Protein AF-A0A5C4M3I1-F1 (afdb_monomer_lite)

Organism: NCBI:txid2547244

Structure (mmCIF, N/CA/C/O backbone):
data_AF-A0A5C4M3I1-F1
#
_entry.id   AF-A0A5C4M3I1-F1
#
loop_
_atom_site.group_PDB
_atom_site.id
_atom_site.type_symbol
_atom_site.label_atom_id
_atom_site.label_alt_id
_atom_site.label_comp_id
_atom_site.label_asym_id
_atom_site.label_entity_id
_atom_site.label_seq_id
_a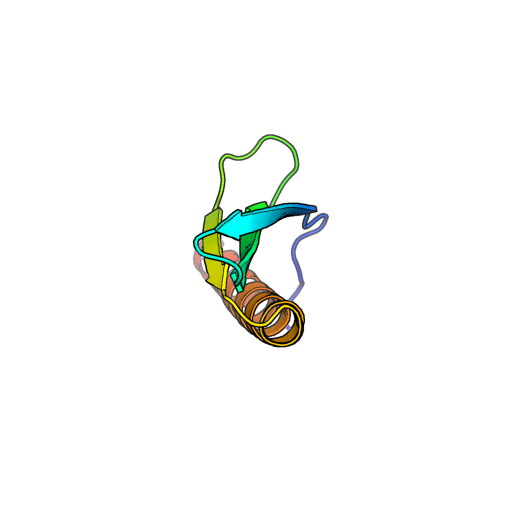tom_site.pdbx_PDB_ins_code
_atom_site.Cartn_x
_atom_site.Cartn_y
_atom_site.Cartn_z
_atom_site.occupancy
_atom_site.B_iso_or_equiv
_atom_site.auth_seq_id
_atom_site.auth_comp_id
_atom_site.auth_asym_id
_atom_site.auth_atom_id
_atom_site.pdbx_PDB_model_num
ATOM 1 N N . MET A 1 1 ? 27.083 -11.387 -6.912 1.00 49.19 1 MET A N 1
ATOM 2 C CA . MET A 1 1 ? 26.796 -10.335 -5.914 1.00 49.19 1 MET A CA 1
ATOM 3 C C . MET A 1 1 ? 25.615 -9.566 -6.474 1.00 49.19 1 MET A C 1
ATOM 5 O O . MET A 1 1 ? 25.788 -8.956 -7.516 1.00 49.19 1 MET A O 1
ATOM 9 N N . VAL A 1 2 ? 24.422 -9.718 -5.892 1.00 52.91 2 VAL A N 1
ATOM 10 C CA . VAL A 1 2 ? 23.178 -9.123 -6.417 1.00 52.91 2 VAL A CA 1
ATOM 11 C C . VAL A 1 2 ? 23.295 -7.602 -6.338 1.00 52.91 2 VAL A C 1
ATOM 13 O O . VAL A 1 2 ? 23.524 -7.083 -5.242 1.00 52.91 2 VAL A O 1
ATOM 16 N N . ARG A 1 3 ? 23.188 -6.889 -7.465 1.00 54.62 3 ARG A N 1
ATOM 17 C CA . ARG A 1 3 ? 23.070 -5.426 -7.431 1.00 54.62 3 ARG A CA 1
ATOM 18 C C . ARG A 1 3 ? 21.601 -5.069 -7.212 1.00 54.62 3 ARG A C 1
ATOM 20 O O . ARG A 1 3 ? 20.761 -5.527 -7.981 1.00 54.62 3 ARG A O 1
ATOM 27 N N . PRO A 1 4 ? 21.265 -4.294 -6.170 1.00 58.06 4 PRO A N 1
ATOM 28 C CA . PRO A 1 4 ? 19.928 -3.736 -6.063 1.00 58.06 4 PRO A CA 1
ATOM 29 C C . PRO A 1 4 ? 19.675 -2.764 -7.231 1.00 58.06 4 PRO A C 1
ATOM 31 O O . PRO A 1 4 ? 20.640 -2.229 -7.787 1.00 58.06 4 PRO A O 1
ATOM 34 N N . PRO A 1 5 ? 18.404 -2.521 -7.596 1.00 62.44 5 PRO A N 1
ATOM 35 C CA . PRO A 1 5 ? 18.062 -1.503 -8.588 1.00 62.44 5 PRO A CA 1
ATOM 36 C C . PRO A 1 5 ? 18.639 -0.136 -8.192 1.00 62.44 5 PRO A C 1
ATOM 38 O O . PRO A 1 5 ? 18.695 0.188 -7.003 1.00 62.44 5 PRO A O 1
ATOM 41 N N . GLU A 1 6 ? 19.053 0.666 -9.182 1.00 63.97 6 GLU A N 1
ATOM 42 C CA . GLU A 1 6 ? 19.669 1.987 -8.955 1.00 63.97 6 GLU A CA 1
ATOM 43 C C . GLU A 1 6 ? 18.765 2.934 -8.151 1.00 63.97 6 GLU A C 1
ATOM 45 O O . GLU A 1 6 ? 19.272 3.751 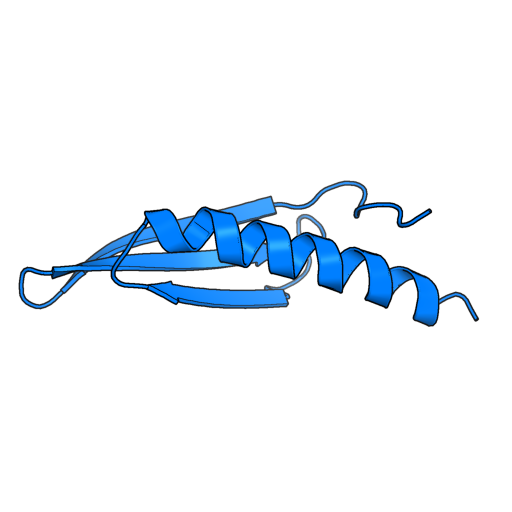-7.381 1.00 63.97 6 GLU A O 1
ATOM 50 N N . ALA A 1 7 ? 17.437 2.810 -8.281 1.00 62.81 7 ALA A N 1
ATOM 51 C CA . ALA A 1 7 ? 16.485 3.622 -7.530 1.00 62.81 7 ALA A CA 1
ATOM 52 C C . ALA A 1 7 ? 15.125 2.930 -7.334 1.00 62.81 7 ALA A C 1
ATOM 54 O O . ALA A 1 7 ? 14.222 3.090 -8.145 1.00 62.81 7 ALA A O 1
ATOM 55 N N . ALA A 1 8 ? 14.925 2.246 -6.205 1.00 69.00 8 ALA A N 1
ATOM 56 C CA . ALA A 1 8 ? 13.597 1.774 -5.811 1.00 69.00 8 ALA A CA 1
ATOM 57 C C . ALA A 1 8 ? 12.809 2.866 -5.064 1.00 69.00 8 ALA A C 1
ATOM 59 O O . ALA A 1 8 ? 13.320 3.496 -4.135 1.00 69.00 8 ALA A O 1
ATOM 60 N N . ALA A 1 9 ? 11.538 3.044 -5.418 1.00 74.44 9 ALA A N 1
ATOM 61 C CA . ALA A 1 9 ? 10.582 3.872 -4.690 1.00 74.44 9 ALA A CA 1
ATOM 62 C C . ALA A 1 9 ? 9.384 3.030 -4.235 1.00 74.44 9 ALA A C 1
ATOM 64 O O . ALA A 1 9 ? 9.047 2.008 -4.829 1.00 74.44 9 ALA A O 1
ATOM 65 N N . PHE A 1 10 ? 8.699 3.459 -3.179 1.00 77.31 10 PHE A N 1
ATOM 66 C CA . PHE A 1 10 ? 7.431 2.856 -2.785 1.00 77.31 10 PHE A CA 1
ATOM 67 C C . PHE A 1 10 ? 6.447 3.925 -2.321 1.00 77.31 10 PHE A C 1
ATOM 69 O O . PHE A 1 10 ? 6.831 4.968 -1.794 1.00 77.31 10 PHE A O 1
ATOM 76 N N . LEU A 1 11 ? 5.161 3.656 -2.521 1.00 82.31 11 LEU A N 1
ATOM 77 C CA . LEU A 1 11 ? 4.061 4.489 -2.051 1.00 82.31 11 LEU A CA 1
ATOM 78 C C . LEU A 1 11 ? 3.292 3.727 -0.980 1.00 82.31 11 LEU A C 1
ATOM 80 O O . LEU A 1 11 ? 2.849 2.604 -1.225 1.00 82.31 11 LEU A O 1
ATOM 84 N N . VAL A 1 12 ? 3.096 4.351 0.181 1.00 83.25 12 VAL A N 1
ATOM 85 C CA . VAL A 1 12 ? 2.251 3.813 1.254 1.00 83.25 12 VAL A CA 1
ATOM 86 C C . VAL A 1 12 ? 0.991 4.652 1.363 1.00 83.25 12 VAL A C 1
ATOM 88 O O . VAL A 1 12 ? 1.051 5.870 1.516 1.00 83.25 12 VAL A O 1
ATOM 91 N N . ARG A 1 13 ? -0.162 3.989 1.321 1.00 87.50 13 ARG A N 1
ATOM 92 C CA . ARG A 1 13 ? -1.455 4.583 1.659 1.00 87.50 13 ARG A CA 1
ATOM 93 C C . ARG A 1 13 ? -2.014 3.849 2.866 1.00 87.50 13 ARG A C 1
ATOM 95 O O . ARG A 1 13 ? -2.253 2.653 2.765 1.00 87.50 13 ARG A O 1
ATOM 102 N N . ALA A 1 14 ? -2.241 4.553 3.968 1.00 88.50 14 ALA A N 1
ATOM 103 C CA . ALA A 1 14 ? -2.917 4.013 5.144 1.00 88.50 14 ALA A CA 1
ATOM 104 C C . ALA A 1 14 ? -4.331 4.597 5.265 1.00 88.50 14 ALA A C 1
ATOM 106 O O . ALA A 1 14 ? -4.546 5.766 4.938 1.00 88.50 14 ALA A O 1
ATOM 107 N N . TRP A 1 15 ? -5.294 3.787 5.693 1.00 91.25 15 TRP A N 1
ATOM 108 C CA . TRP A 1 15 ? -6.678 4.194 5.940 1.00 91.25 15 TRP A CA 1
ATOM 109 C C . TRP A 1 15 ? -7.311 3.310 7.017 1.00 91.25 15 TRP A C 1
ATOM 111 O O . TRP A 1 15 ? -6.788 2.248 7.336 1.00 91.25 15 TRP A O 1
ATOM 121 N N . TYR A 1 16 ? -8.434 3.748 7.580 1.00 89.75 16 TYR A N 1
ATOM 122 C CA . TYR A 1 16 ? -9.249 2.915 8.464 1.00 89.75 16 TYR A CA 1
ATOM 123 C C . TYR A 1 16 ? -10.411 2.310 7.677 1.00 89.75 16 TYR A C 1
ATOM 125 O O . TYR A 1 16 ? -11.074 3.016 6.917 1.00 89.75 16 TYR A O 1
ATOM 133 N N . GLU A 1 17 ? -10.656 1.020 7.871 1.00 92.50 17 GLU A N 1
ATOM 134 C CA . GLU A 1 17 ? -11.772 0.266 7.294 1.00 92.50 17 GLU A CA 1
ATOM 135 C C . GLU A 1 17 ? -12.345 -0.635 8.391 1.00 92.50 17 GLU A C 1
ATOM 137 O O . GLU A 1 17 ? -11.595 -1.361 9.042 1.00 92.50 17 GLU A O 1
ATOM 142 N N . ASP A 1 18 ? -13.647 -0.518 8.667 1.00 94.00 18 ASP A N 1
ATOM 143 C CA . ASP A 1 18 ? -14.341 -1.260 9.735 1.00 94.00 18 ASP A CA 1
ATOM 144 C C . ASP A 1 18 ? -13.665 -1.170 11.118 1.00 94.00 18 ASP A C 1
ATOM 146 O O . ASP A 1 18 ? -13.598 -2.130 11.884 1.00 94.00 18 ASP A O 1
ATOM 150 N N . GLY A 1 19 ? -13.121 0.007 11.445 1.00 91.88 19 GLY A N 1
ATOM 151 C CA . GLY A 1 19 ? -12.415 0.252 12.709 1.00 91.88 19 GLY A CA 1
ATOM 152 C C . GLY A 1 19 ? -11.016 -0.368 12.786 1.00 91.88 19 GLY A C 1
ATOM 153 O O . GLY A 1 19 ? -10.350 -0.237 13.812 1.00 91.88 19 GLY A O 1
ATOM 154 N N . GLN A 1 20 ? -10.541 -1.002 11.714 1.00 89.69 20 GLN A N 1
ATOM 155 C CA . GLN A 1 20 ? -9.202 -1.572 11.614 1.00 89.69 20 GLN A CA 1
ATOM 156 C C . GLN A 1 20 ? -8.304 -0.694 10.742 1.00 89.69 20 GLN A C 1
ATOM 158 O O . GLN A 1 20 ? -8.729 -0.169 9.711 1.00 89.69 20 GLN A O 1
ATOM 163 N N . LEU A 1 21 ? -7.042 -0.536 11.149 1.00 87.62 21 LEU A N 1
ATOM 164 C CA . LEU A 1 21 ? -6.036 0.122 10.322 1.00 87.62 21 LEU A CA 1
ATOM 165 C C . LEU A 1 21 ? -5.676 -0.795 9.148 1.00 87.62 21 LEU A C 1
ATOM 167 O O . LEU A 1 21 ? -5.346 -1.964 9.331 1.00 87.62 21 LEU A O 1
ATOM 171 N N . ARG A 1 22 ? -5.717 -0.247 7.938 1.00 87.25 22 ARG A N 1
ATOM 172 C CA . ARG A 1 22 ? -5.277 -0.884 6.699 1.00 87.25 22 ARG A CA 1
ATOM 173 C C . ARG A 1 22 ? -4.168 -0.054 6.078 1.00 87.25 22 ARG A C 1
ATOM 175 O O . ARG A 1 22 ? -4.196 1.176 6.112 1.00 87.25 22 ARG A O 1
ATOM 182 N N . ALA A 1 23 ? -3.208 -0.727 5.465 1.00 87.50 23 ALA A N 1
ATOM 183 C CA . ALA A 1 23 ? -2.175 -0.099 4.662 1.00 87.50 23 ALA A CA 1
ATOM 184 C C . ALA A 1 23 ? -2.044 -0.815 3.319 1.00 87.50 23 ALA A C 1
ATOM 186 O O . ALA A 1 23 ? -2.104 -2.040 3.244 1.00 87.50 23 ALA A O 1
ATOM 187 N N . ARG A 1 24 ? -1.832 -0.045 2.252 1.00 87.12 24 ARG A N 1
ATOM 188 C CA . ARG A 1 24 ? -1.449 -0.531 0.926 1.00 87.12 24 ARG A CA 1
ATOM 189 C C . ARG A 1 24 ? -0.102 0.028 0.554 1.00 87.12 24 ARG A C 1
ATOM 191 O O . ARG A 1 24 ? 0.082 1.244 0.566 1.00 87.12 24 ARG A O 1
ATOM 198 N N . ILE A 1 25 ? 0.787 -0.858 0.146 1.00 83.38 25 ILE A N 1
ATOM 199 C CA . ILE A 1 25 ? 2.098 -0.513 -0.376 1.00 83.38 25 ILE A CA 1
ATOM 200 C C . ILE A 1 25 ? 2.093 -0.780 -1.864 1.00 83.38 25 ILE A C 1
ATOM 202 O O . ILE A 1 25 ? 1.542 -1.778 -2.323 1.00 83.38 25 ILE A O 1
ATOM 206 N N . THR A 1 26 ? 2.691 0.122 -2.620 1.00 82.50 26 THR A N 1
ATOM 207 C CA . THR A 1 26 ? 2.932 -0.042 -4.050 1.00 82.50 26 THR A CA 1
ATOM 208 C C . THR A 1 26 ? 4.419 0.150 -4.297 1.00 82.50 26 THR A C 1
ATOM 210 O O . THR A 1 26 ? 4.946 1.208 -3.963 1.00 82.50 26 THR A O 1
ATOM 213 N N . TYR A 1 27 ? 5.084 -0.868 -4.837 1.00 78.44 27 TYR A N 1
ATOM 214 C CA . TYR A 1 27 ? 6.526 -0.869 -5.087 1.00 78.44 27 TYR A CA 1
ATOM 215 C C . TYR A 1 27 ? 6.834 -0.490 -6.543 1.00 78.44 27 TYR A C 1
ATOM 217 O O . TYR A 1 27 ? 6.162 -0.960 -7.468 1.00 78.44 27 TYR A O 1
ATOM 225 N N . LEU A 1 28 ? 7.849 0.353 -6.733 1.00 78.75 28 LEU A N 1
ATOM 226 C CA . LEU A 1 28 ? 8.310 0.901 -8.011 1.00 78.75 28 LEU A CA 1
ATOM 227 C C . LEU A 1 28 ? 9.823 0.658 -8.118 1.00 78.75 28 LEU A C 1
ATOM 229 O O . LEU A 1 28 ? 10.577 1.076 -7.242 1.00 78.75 28 LEU A O 1
ATOM 233 N N . VAL A 1 29 ? 10.265 -0.044 -9.163 1.00 72.19 29 VAL A N 1
ATOM 234 C CA . VAL A 1 29 ? 11.695 -0.354 -9.385 1.00 72.19 29 VAL A CA 1
ATOM 235 C C . VAL A 1 29 ? 12.422 0.822 -10.031 1.00 72.19 29 VAL A C 1
ATOM 237 O O . VAL A 1 29 ? 13.609 0.989 -9.790 1.00 72.19 29 VAL A O 1
ATOM 240 N N . GLU A 1 30 ? 11.700 1.645 -10.797 1.00 71.38 30 GLU A N 1
ATOM 241 C CA . GLU A 1 30 ? 12.205 2.877 -11.402 1.00 71.38 30 GLU A CA 1
ATOM 242 C C . GLU A 1 30 ? 11.138 3.984 -11.326 1.00 71.38 30 GLU A C 1
ATOM 244 O O . GLU A 1 30 ? 9.956 3.718 -11.588 1.00 71.38 30 GLU A O 1
ATOM 249 N N . PRO A 1 31 ? 11.504 5.237 -11.005 1.00 61.09 31 PRO A N 1
ATOM 250 C CA . PRO A 1 31 ? 10.569 6.358 -11.032 1.00 61.09 31 PRO A CA 1
ATOM 251 C C . PRO A 1 31 ? 9.936 6.526 -12.425 1.00 61.09 31 PRO A C 1
ATOM 253 O O . PRO A 1 31 ? 10.616 6.859 -13.388 1.00 61.09 31 PRO A O 1
ATOM 256 N N . GLY A 1 32 ? 8.622 6.307 -12.533 1.00 63.56 32 GLY A N 1
ATOM 257 C CA . GLY A 1 32 ? 7.873 6.428 -13.794 1.00 63.56 32 GLY A CA 1
ATOM 258 C C . GLY A 1 32 ? 7.599 5.104 -14.514 1.00 63.56 32 GLY A C 1
ATOM 259 O O . GLY A 1 32 ? 6.736 5.071 -15.391 1.00 63.56 32 GLY A O 1
ATOM 260 N N . SER A 1 33 ? 8.238 4.005 -14.100 1.00 62.84 33 SER A N 1
ATOM 261 C CA . SER A 1 33 ? 7.757 2.658 -14.426 1.00 62.84 33 SER A CA 1
ATOM 262 C C . SER A 1 33 ? 6.452 2.388 -13.662 1.00 62.84 33 SER A C 1
ATOM 264 O O . SER A 1 33 ? 6.243 2.894 -12.557 1.00 62.84 33 SER A O 1
ATOM 266 N N . GLY A 1 34 ? 5.517 1.652 -14.266 1.00 61.69 34 GLY A N 1
ATOM 267 C CA . GLY A 1 34 ? 4.276 1.260 -13.594 1.00 61.69 34 GLY A CA 1
ATOM 268 C C . GLY A 1 34 ? 4.533 0.443 -12.314 1.00 61.69 34 GLY A C 1
ATOM 269 O O . GLY A 1 34 ? 5.649 -0.012 -12.066 1.00 61.69 34 GLY A O 1
ATOM 270 N N . PRO A 1 35 ? 3.507 0.233 -11.472 1.00 65.88 35 PRO A N 1
ATOM 271 C CA . PRO A 1 35 ? 3.666 -0.522 -10.235 1.00 65.88 35 PRO A CA 1
ATOM 272 C C . PRO A 1 35 ? 4.071 -1.972 -10.518 1.00 65.88 35 PRO A C 1
ATOM 274 O O . PRO A 1 35 ? 3.372 -2.687 -11.232 1.00 65.88 35 PRO A O 1
ATOM 277 N N . HIS A 1 36 ? 5.169 -2.417 -9.907 1.00 71.88 36 HIS A N 1
ATOM 278 C CA . HIS A 1 36 ? 5.653 -3.794 -10.045 1.00 71.88 36 HIS A CA 1
ATOM 279 C C . HIS A 1 36 ? 4.970 -4.761 -9.076 1.00 71.88 36 HIS A C 1
ATOM 281 O O . HIS A 1 36 ? 4.812 -5.938 -9.385 1.00 71.88 36 HIS A O 1
ATOM 287 N N . ALA A 1 37 ? 4.579 -4.281 -7.895 1.00 73.06 37 ALA A N 1
ATOM 288 C CA . ALA A 1 37 ? 3.894 -5.086 -6.892 1.00 73.06 37 ALA A CA 1
ATOM 289 C C . ALA A 1 37 ? 3.025 -4.214 -5.982 1.00 73.06 37 ALA A C 1
ATOM 291 O O . ALA A 1 37 ? 3.339 -3.047 -5.721 1.00 73.06 37 ALA A O 1
ATOM 292 N N . GLN A 1 38 ? 1.941 -4.799 -5.473 1.00 77.75 38 GLN A N 1
ATOM 293 C CA . GLN A 1 38 ? 1.053 -4.167 -4.507 1.00 77.75 38 GLN A CA 1
ATOM 294 C C . GLN A 1 38 ? 0.707 -5.146 -3.386 1.00 77.75 38 GLN A C 1
ATOM 296 O O . GLN A 1 38 ? 0.354 -6.291 -3.648 1.00 77.75 38 GLN A O 1
ATOM 301 N N . VAL A 1 39 ? 0.798 -4.679 -2.141 1.00 80.31 39 VAL A N 1
ATOM 302 C CA . VAL A 1 39 ? 0.498 -5.470 -0.939 1.00 80.31 39 VAL A CA 1
ATOM 303 C C . VAL A 1 39 ? -0.459 -4.679 -0.058 1.00 80.31 39 VAL A C 1
ATOM 305 O O . VAL A 1 39 ? -0.247 -3.485 0.159 1.00 80.31 39 VAL A O 1
ATOM 308 N N . THR A 1 40 ? -1.501 -5.332 0.458 1.00 82.56 40 THR A N 1
ATOM 309 C CA . THR A 1 40 ? -2.410 -4.765 1.464 1.00 82.56 40 THR A CA 1
ATOM 310 C C . THR A 1 40 ? -2.302 -5.569 2.751 1.00 82.56 40 THR A C 1
ATOM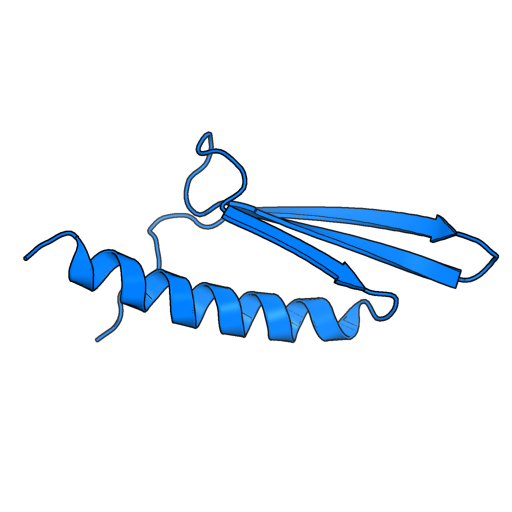 312 O O . THR A 1 40 ? -2.447 -6.786 2.724 1.00 82.56 40 THR A O 1
ATOM 315 N N . THR A 1 41 ? -2.059 -4.892 3.872 1.00 79.88 41 THR A N 1
ATOM 316 C CA . THR A 1 41 ? -1.938 -5.520 5.196 1.00 79.88 41 THR A CA 1
ATOM 317 C C . THR A 1 41 ? -2.691 -4.718 6.261 1.00 79.88 41 THR A C 1
ATOM 319 O O . THR A 1 41 ? -2.915 -3.513 6.111 1.00 79.88 41 THR A O 1
ATOM 322 N N . ALA A 1 42 ? -3.125 -5.408 7.317 1.00 81.25 42 ALA A N 1
ATOM 323 C CA . ALA A 1 42 ? -3.650 -4.801 8.542 1.00 81.25 42 ALA A CA 1
ATOM 324 C C . ALA A 1 42 ? -2.548 -4.505 9.574 1.00 81.25 42 ALA A C 1
ATOM 326 O O . ALA A 1 42 ? -2.800 -3.799 10.548 1.00 81.25 42 ALA A O 1
ATOM 327 N N . ASP A 1 43 ? -1.340 -5.036 9.367 1.00 79.94 43 ASP A N 1
ATOM 328 C CA . ASP A 1 43 ? -0.194 -4.839 10.247 1.00 79.94 43 ASP A CA 1
ATOM 329 C C . ASP A 1 43 ? 0.927 -4.079 9.509 1.00 79.94 43 ASP A C 1
ATOM 331 O O . ASP A 1 43 ? 1.642 -4.646 8.675 1.00 79.94 43 ASP A O 1
ATOM 335 N N . PRO A 1 44 ? 1.128 -2.787 9.826 1.00 67.62 44 PRO A N 1
ATOM 336 C CA . PRO A 1 44 ? 2.207 -1.979 9.271 1.00 67.62 44 PRO A CA 1
ATOM 337 C C . PRO A 1 44 ? 3.621 -2.547 9.501 1.00 67.62 44 PRO A C 1
ATOM 339 O O . PRO A 1 44 ? 4.553 -2.149 8.801 1.00 67.62 44 PRO A O 1
ATOM 342 N N . ALA A 1 45 ? 3.826 -3.464 10.450 1.00 73.50 45 ALA A N 1
ATOM 343 C CA . ALA A 1 45 ? 5.124 -4.105 10.654 1.00 73.50 45 ALA A CA 1
ATOM 344 C C . ALA A 1 45 ? 5.460 -5.124 9.547 1.00 73.50 45 ALA A C 1
ATOM 346 O O . ALA A 1 45 ? 6.633 -5.308 9.207 1.00 73.50 45 ALA A O 1
ATOM 347 N N . GLU A 1 46 ? 4.459 -5.736 8.903 1.00 78.62 46 GLU A N 1
ATOM 348 C CA . GLU A 1 46 ? 4.671 -6.676 7.790 1.00 78.62 46 GLU A CA 1
ATOM 349 C C . GLU A 1 46 ? 5.220 -6.007 6.526 1.00 78.62 46 GLU A C 1
ATOM 351 O O . GLU A 1 46 ? 5.756 -6.677 5.638 1.00 78.62 46 GLU A O 1
ATOM 356 N N . VAL A 1 47 ? 5.111 -4.681 6.455 1.00 71.00 47 VAL A N 1
ATOM 357 C CA . VAL A 1 47 ? 5.540 -3.852 5.327 1.00 71.00 47 VAL A CA 1
ATOM 358 C C . VAL A 1 47 ? 7.051 -3.925 5.119 1.00 71.00 47 VAL A C 1
ATOM 360 O O . VAL A 1 47 ? 7.513 -4.071 3.987 1.00 71.00 47 VAL A O 1
ATOM 363 N N . HIS A 1 48 ? 7.824 -3.872 6.209 1.00 70.12 48 HIS A N 1
ATOM 364 C CA . HIS A 1 48 ? 9.286 -3.959 6.154 1.00 70.12 48 HIS A CA 1
ATOM 365 C C . HIS A 1 48 ? 9.757 -5.314 5.619 1.00 70.12 48 HIS A C 1
ATOM 367 O O . HIS A 1 48 ? 10.686 -5.369 4.813 1.00 70.12 48 HIS A O 1
ATOM 373 N N . ARG A 1 49 ? 9.090 -6.398 6.030 1.00 78.19 49 ARG A N 1
ATOM 374 C CA . ARG A 1 49 ? 9.390 -7.761 5.577 1.00 78.19 49 ARG A CA 1
ATOM 375 C C . ARG A 1 49 ? 9.084 -7.936 4.089 1.00 78.19 49 ARG A C 1
ATOM 377 O O . ARG A 1 49 ? 9.970 -8.350 3.350 1.00 78.19 49 ARG A O 1
ATOM 384 N N . HIS A 1 50 ? 7.897 -7.526 3.638 1.00 75.00 50 HIS A N 1
ATOM 385 C CA . HIS A 1 50 ? 7.536 -7.591 2.216 1.00 75.00 50 HIS A CA 1
ATOM 386 C C . HIS A 1 50 ? 8.458 -6.744 1.333 1.00 75.00 50 HIS A C 1
ATOM 388 O O . HIS A 1 50 ? 8.826 -7.178 0.244 1.00 75.00 50 HIS A O 1
ATOM 394 N N . LEU A 1 51 ? 8.873 -5.558 1.797 1.00 71.56 51 LEU A N 1
ATOM 395 C CA . LEU A 1 51 ? 9.824 -4.725 1.058 1.00 71.56 51 LEU A CA 1
ATOM 396 C C . LEU A 1 51 ? 11.183 -5.424 0.921 1.00 71.56 51 LEU A C 1
ATOM 398 O O . LEU A 1 51 ? 11.752 -5.429 -0.167 1.00 71.56 51 LEU A O 1
ATOM 402 N N . ALA A 1 52 ? 11.695 -6.023 1.999 1.00 76.44 52 ALA A N 1
ATOM 403 C CA . ALA A 1 52 ? 12.966 -6.741 1.971 1.00 76.44 52 ALA A CA 1
ATOM 404 C C . ALA A 1 52 ? 12.914 -7.956 1.030 1.00 76.44 52 ALA A C 1
ATOM 406 O O . ALA A 1 52 ? 13.809 -8.136 0.205 1.00 76.44 52 ALA A O 1
ATOM 407 N N . GLU A 1 53 ? 11.847 -8.753 1.107 1.00 80.69 53 GLU A N 1
ATOM 408 C CA . GLU A 1 53 ? 11.616 -9.896 0.215 1.00 80.69 53 GLU A CA 1
ATOM 409 C C . GLU A 1 53 ? 11.526 -9.457 -1.251 1.00 80.69 53 GLU A C 1
ATOM 411 O O . GLU A 1 53 ? 12.167 -10.052 -2.121 1.00 80.69 53 GLU A O 1
ATOM 416 N N . TRP A 1 54 ? 10.795 -8.376 -1.526 1.00 75.44 54 TRP A N 1
ATOM 417 C CA . TRP A 1 54 ? 10.646 -7.838 -2.873 1.00 75.44 54 TRP A CA 1
ATOM 418 C C . TRP A 1 54 ? 11.961 -7.290 -3.435 1.00 75.44 54 TRP A C 1
ATOM 420 O O . TRP A 1 54 ? 12.318 -7.630 -4.559 1.00 75.44 54 TRP A O 1
ATOM 430 N N . LEU A 1 55 ? 12.727 -6.514 -2.658 1.00 71.38 55 LEU A N 1
ATOM 431 C CA . LEU A 1 55 ? 14.047 -6.021 -3.076 1.00 71.38 55 LEU A CA 1
ATOM 432 C C . LEU A 1 55 ? 15.016 -7.178 -3.366 1.00 71.38 55 LEU A C 1
ATOM 434 O O . LEU A 1 55 ? 15.767 -7.128 -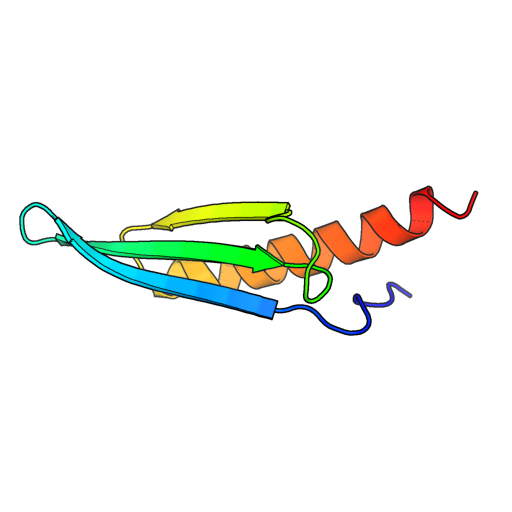4.341 1.00 71.38 55 LEU A O 1
ATOM 438 N N . HIS A 1 56 ? 14.972 -8.243 -2.559 1.00 74.12 56 HIS A N 1
ATOM 4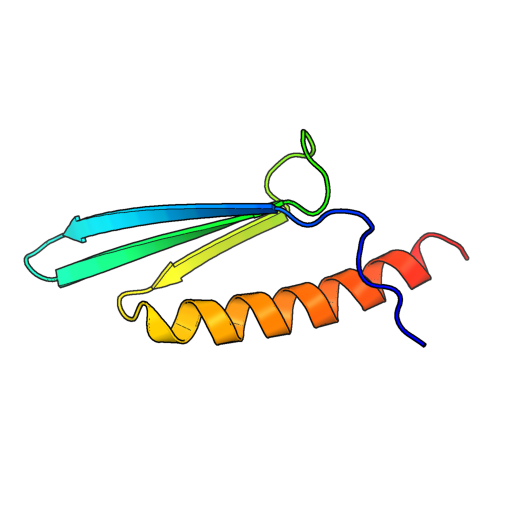39 C CA . HIS A 1 56 ? 15.762 -9.449 -2.801 1.00 74.12 56 HIS A CA 1
ATOM 440 C C . HIS A 1 56 ? 15.352 -10.188 -4.079 1.00 74.12 56 HIS A C 1
ATOM 442 O O . HIS A 1 56 ? 16.226 -10.691 -4.786 1.00 74.12 56 HIS A O 1
ATOM 448 N N . ALA A 1 57 ? 14.054 -10.273 -4.377 1.00 70.62 57 ALA A N 1
ATOM 449 C CA . ALA A 1 57 ? 13.548 -10.907 -5.592 1.00 70.62 57 ALA A CA 1
ATOM 450 C C . ALA A 1 57 ? 13.842 -10.067 -6.846 1.00 70.62 57 ALA A C 1
ATOM 452 O O . ALA A 1 57 ? 14.315 -10.606 -7.845 1.00 70.62 57 ALA A O 1
ATOM 453 N N . ALA A 1 58 ? 13.627 -8.751 -6.780 1.00 65.44 58 ALA A N 1
ATOM 454 C CA . ALA A 1 58 ? 13.862 -7.822 -7.882 1.00 65.44 58 ALA A CA 1
ATOM 455 C C . ALA A 1 58 ? 15.333 -7.816 -8.316 1.00 65.44 58 ALA A C 1
ATOM 457 O O . ALA A 1 58 ? 15.608 -7.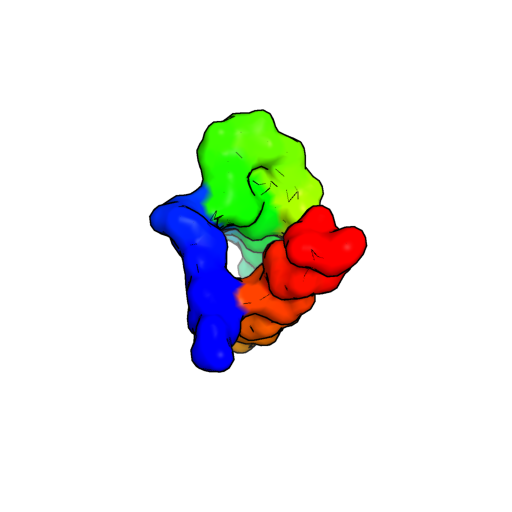887 -9.509 1.00 65.44 58 ALA A O 1
ATOM 458 N N . GLY A 1 59 ? 16.271 -7.856 -7.362 1.00 62.84 59 GLY A N 1
ATOM 459 C CA . GLY A 1 59 ? 17.697 -7.961 -7.674 1.00 62.84 59 GLY A CA 1
ATOM 460 C C . GLY A 1 59 ? 18.088 -9.245 -8.421 1.00 62.84 59 GLY A C 1
ATOM 461 O O . GLY A 1 59 ? 19.081 -9.237 -9.138 1.00 62.84 59 GLY A O 1
ATOM 462 N N . ARG A 1 60 ? 17.316 -10.339 -8.300 1.00 57.56 60 ARG A N 1
ATOM 463 C CA . ARG A 1 60 ? 17.544 -11.575 -9.077 1.00 57.56 60 ARG A CA 1
ATOM 464 C C . ARG A 1 60 ? 16.967 -11.513 -10.491 1.00 57.56 60 ARG A C 1
ATOM 466 O O . ARG A 1 60 ? 17.487 -12.184 -11.371 1.00 57.56 60 ARG A O 1
ATOM 473 N N . ALA A 1 61 ? 15.888 -10.758 -10.701 1.00 53.94 61 ALA A N 1
ATOM 474 C CA . ALA A 1 61 ? 15.212 -10.672 -11.995 1.00 53.94 61 ALA A CA 1
ATOM 475 C C . ALA A 1 61 ? 16.000 -9.830 -13.012 1.00 53.94 61 ALA A C 1
ATOM 477 O O . ALA A 1 61 ? 15.990 -10.135 -14.200 1.00 53.94 61 ALA A O 1
ATOM 478 N N . THR A 1 62 ? 16.726 -8.811 -12.546 1.00 50.56 62 THR A N 1
ATOM 479 C CA . THR A 1 62 ? 17.635 -8.007 -13.378 1.00 50.56 62 THR A CA 1
ATOM 480 C C . THR A 1 62 ? 18.808 -8.803 -13.955 1.00 50.56 62 THR A C 1
ATOM 482 O O . THR A 1 62 ? 19.280 -8.454 -15.027 1.00 50.56 62 THR A O 1
ATOM 485 N N . ASP A 1 63 ? 19.248 -9.887 -13.304 1.00 51.34 63 ASP A N 1
ATOM 486 C CA . ASP A 1 63 ? 20.357 -10.723 -13.797 1.00 51.34 63 ASP A CA 1
ATOM 487 C C . ASP A 1 63 ? 19.940 -11.657 -14.959 1.00 51.34 63 ASP A C 1
ATOM 489 O O . ASP A 1 63 ? 20.797 -12.121 -15.708 1.00 51.34 63 ASP A O 1
ATOM 493 N N . ASP A 1 64 ? 18.643 -11.953 -15.122 1.00 51.12 64 ASP A N 1
ATOM 494 C CA . ASP A 1 64 ? 18.143 -12.899 -16.140 1.00 51.12 64 ASP A CA 1
ATOM 495 C C . ASP A 1 64 ? 17.840 -12.223 -17.490 1.00 51.12 64 ASP A C 1
ATOM 497 O O . ASP A 1 64 ? 17.763 -12.886 -18.519 1.00 51.12 64 ASP A O 1
ATOM 501 N N . HIS A 1 65 ? 17.698 -10.892 -17.506 1.00 46.88 65 HIS A N 1
ATOM 502 C CA . HIS A 1 65 ? 17.428 -10.132 -18.732 1.00 46.88 65 HIS A CA 1
ATOM 503 C C . HIS A 1 65 ? 18.695 -9.764 -19.526 1.00 46.88 65 HIS A C 1
ATOM 505 O O . HIS A 1 65 ? 18.585 -9.285 -20.650 1.00 46.88 65 HIS A O 1
ATOM 511 N N . ASP A 1 66 ? 19.883 -9.997 -18.959 1.00 48.50 66 ASP A N 1
ATOM 512 C CA . ASP A 1 66 ? 21.187 -9.635 -19.540 1.00 48.50 66 ASP A CA 1
ATOM 513 C C . ASP A 1 66 ? 21.946 -10.860 -20.111 1.00 48.50 66 ASP A C 1
ATOM 515 O O . ASP A 1 66 ? 23.171 -10.843 -20.254 1.00 48.50 66 ASP A O 1
ATOM 519 N N . ARG A 1 67 ? 21.226 -11.957 -20.405 1.00 45.06 67 ARG A N 1
ATOM 520 C CA . ARG A 1 67 ? 21.776 -13.218 -20.933 1.00 45.06 67 ARG A CA 1
ATOM 521 C C . ARG A 1 67 ? 21.337 -13.532 -22.362 1.00 45.06 67 ARG A C 1
ATOM 523 O O . ARG A 1 67 ? 20.140 -13.368 -22.674 1.00 45.06 67 ARG A O 1
#

Radius of gyration: 13.81 Å; chains: 1; bounding box: 41×20×34 Å

Sequence (67 aa):
MVRPPEAAAFLVRAWYEDGQLRARITYLVEPGSGPHAQVTTADPAEVHRHLAEWLHAAGRATDDHDR

Foldseek 3Di:
DQDFQPDKDKDKDWDDDPNAIKIKIFIDSDVPDPTPDIDMDSDPVVVVVVVVVVRVVRSVVVVVVVD

Secondary structure (DSSP, 8-state):
-PPPPS--EEEEEEEEETTEEEEEEEEESSBTBPPSEEEEES-TTHHHHHHHHHHHHHHHHTTTTT-

pLDDT: mean 72.25, std 12.78, range [45.06, 94.0]